Protein AF-A0A968BPR0-F1 (afdb_monomer)

Foldseek 3Di:
DDWDADPVVRFIADPVPRHTQDPVNLVVVLVVLLVVLLVVLLVLLVCCQVVVAQLVRSLVVLLVSLLVLLVSLLQSVQRHDVSDDPVSVVVSVVLSVVLSVVSVVVSVCSNVDHSVVSSVVSSVSSVVSND

Radius of gyration: 17.18 Å; Cα contacts (8 Å, |Δi|>4): 118; chains: 1; bounding box: 39×28×48 Å

Solvent-accessible surface area (backbone atoms only — not comparable to full-atom values): 7291 Å² total; per-residue (Å²): 138,57,75,40,79,37,80,92,77,72,41,43,21,34,68,87,76,68,47,63,70,46,71,68,59,53,49,50,54,53,53,52,48,49,54,51,50,44,54,53,48,41,51,49,23,48,32,38,55,69,70,76,31,52,52,70,55,44,45,55,54,51,51,52,53,44,51,52,46,37,52,48,44,50,28,59,74,57,59,38,71,91,59,60,50,75,65,54,55,50,51,52,52,55,54,49,53,55,54,48,55,56,46,58,62,45,35,78,46,48,84,82,43,55,41,69,58,44,31,58,56,52,42,50,60,57,58,58,41,77,112

Secondary structure (DSSP, 8-state):
--EEEETTTTEEEETTT--B--HHHHHHHHHHHHHHHHHHHHHHHHHHHTTSS-HHHHHHHHHHHHHHHHHHHHHHHHTSGGG--HHHHHHHHHHHHHHHHHHHHHHTTGGGS-HHHHHHHHHHHHHGGG-

Nearest PDB structures (foldseek):
  5w93-assembly2_B  TM=4.563E-01  e=9.023E-01  Mus musculus
  8gxm-assembly1_B  TM=3.347E-01  e=2.694E+00  Homo sapiens

Sequence (131 aa):
MDWKWNETAGRYYDADTGRFLSRARVLDYVDDSIAATESATDLLASYVADDMLSPGDWRLLMREEIKREYIRQYTLGRGGVAQMTQADWGSIGGMLKEQYKYLDGFAGQVADMSEGAIRSRSRMYIRSARE

Structure (mmCIF, N/CA/C/O backbone):
data_AF-A0A968BPR0-F1
#
_entry.id   AF-A0A968BPR0-F1
#
loop_
_atom_site.group_PDB
_atom_site.id
_atom_site.type_symbol
_atom_site.label_atom_id
_atom_site.label_alt_id
_atom_site.label_comp_id
_atom_site.label_asym_id
_atom_site.label_entity_id
_atom_site.label_seq_id
_atom_site.pdbx_PDB_ins_code
_atom_site.Cartn_x
_atom_site.Cartn_y
_atom_site.Cartn_z
_atom_site.occupancy
_atom_site.B_iso_or_equiv
_atom_site.auth_seq_id
_atom_site.auth_comp_id
_atom_site.auth_asym_id
_atom_site.auth_atom_id
_atom_site.pdbx_PDB_model_num
ATOM 1 N N . MET A 1 1 ? -16.595 -12.445 7.993 1.00 58.59 1 MET A N 1
ATOM 2 C CA . MET A 1 1 ? -16.345 -12.100 9.404 1.00 58.59 1 MET A CA 1
ATOM 3 C C . MET A 1 1 ? -16.644 -10.628 9.556 1.00 58.59 1 MET A C 1
ATOM 5 O O . MET A 1 1 ? -15.984 -9.825 8.900 1.00 58.59 1 MET A O 1
ATOM 9 N N . ASP A 1 2 ? -17.676 -10.303 10.325 1.00 76.94 2 ASP A N 1
ATOM 10 C CA . ASP A 1 2 ? -18.062 -8.928 10.645 1.00 76.94 2 ASP A CA 1
ATOM 11 C C . ASP A 1 2 ? -17.346 -8.510 11.942 1.00 76.94 2 ASP A C 1
ATOM 13 O O . ASP A 1 2 ? -17.625 -9.049 13.009 1.00 76.94 2 ASP A O 1
ATOM 17 N N . TRP A 1 3 ? -16.358 -7.615 11.862 1.00 77.81 3 TRP A N 1
ATOM 18 C CA . TRP A 1 3 ? -15.617 -7.139 13.036 1.00 77.81 3 TRP A CA 1
ATOM 19 C C . TRP A 1 3 ? -16.231 -5.836 13.543 1.00 77.81 3 TRP A C 1
ATOM 21 O O . TRP A 1 3 ? -16.309 -4.857 12.802 1.00 77.81 3 TRP A O 1
ATOM 31 N N . LYS A 1 4 ? -16.600 -5.788 14.826 1.00 78.88 4 LYS A N 1
ATOM 32 C CA . LYS A 1 4 ? -17.164 -4.594 15.471 1.00 78.88 4 LYS A CA 1
ATOM 33 C C . LYS A 1 4 ? -16.237 -4.044 16.537 1.00 78.88 4 LYS A C 1
ATOM 35 O O . LYS A 1 4 ? -15.576 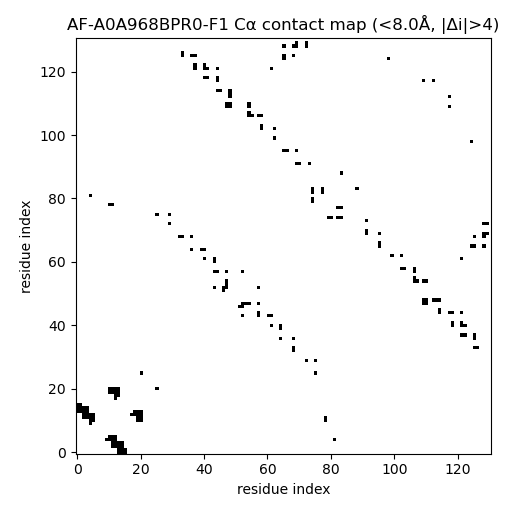-4.790 17.255 1.00 78.88 4 LYS A O 1
ATOM 40 N N . TRP A 1 5 ? -16.195 -2.722 16.645 1.00 78.44 5 TRP A N 1
ATOM 41 C CA . TRP A 1 5 ? -15.456 -2.037 17.697 1.00 78.44 5 TRP A CA 1
ATOM 42 C C . TRP A 1 5 ? -16.244 -2.062 19.009 1.00 78.44 5 TRP A C 1
ATOM 44 O O . TRP A 1 5 ? -17.442 -1.780 19.025 1.00 78.44 5 TRP A O 1
ATOM 54 N N . ASN A 1 6 ? -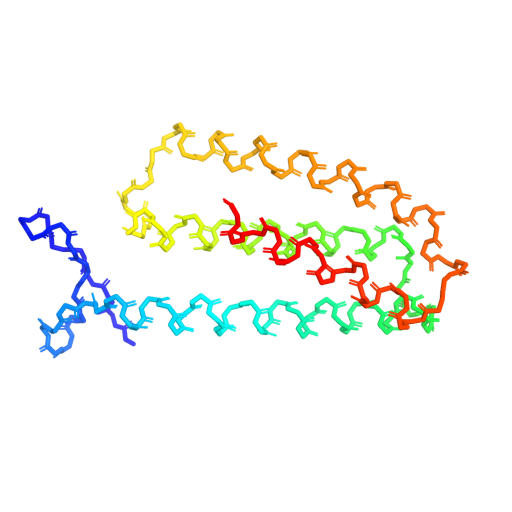15.578 -2.394 20.113 1.00 79.75 6 ASN A N 1
ATOM 55 C CA . ASN A 1 6 ? -16.111 -2.211 21.458 1.00 79.75 6 ASN A CA 1
ATOM 56 C C . ASN A 1 6 ? -15.414 -1.008 22.109 1.00 79.75 6 ASN A C 1
ATOM 58 O O . ASN A 1 6 ? -14.240 -1.104 22.467 1.00 79.75 6 ASN A O 1
ATOM 62 N N . GLU A 1 7 ? -16.137 0.106 22.275 1.00 75.62 7 GLU A N 1
ATOM 63 C CA . GLU A 1 7 ? -15.590 1.346 22.850 1.00 75.62 7 GLU A CA 1
ATOM 64 C C . GLU A 1 7 ? -15.141 1.188 24.305 1.00 75.62 7 GLU A C 1
ATOM 66 O O . GLU A 1 7 ? -14.107 1.725 24.688 1.00 75.62 7 GLU A O 1
ATOM 71 N N . THR A 1 8 ? -15.868 0.410 25.110 1.00 77.50 8 THR A N 1
ATOM 72 C CA . THR A 1 8 ? -15.540 0.197 26.528 1.00 77.50 8 THR A CA 1
ATOM 73 C C . THR A 1 8 ? -14.271 -0.635 26.703 1.00 77.50 8 THR A C 1
ATOM 75 O O . THR A 1 8 ? -13.458 -0.357 27.579 1.00 77.50 8 THR A O 1
ATOM 78 N N . ALA A 1 9 ? -14.096 -1.666 25.876 1.00 73.88 9 ALA A N 1
ATOM 79 C CA . ALA A 1 9 ? -12.943 -2.560 25.931 1.00 73.88 9 ALA A CA 1
ATOM 80 C C . ALA A 1 9 ? -11.745 -2.052 25.110 1.00 73.88 9 ALA A C 1
ATOM 82 O O . ALA A 1 9 ? -10.643 -2.585 25.259 1.00 73.88 9 ALA A O 1
ATOM 83 N N . GLY A 1 10 ? -11.962 -1.073 24.223 1.00 70.75 10 GLY A N 1
ATOM 84 C CA . GLY A 1 10 ? -10.957 -0.557 23.295 1.00 70.75 10 GLY A CA 1
ATOM 85 C C . GLY A 1 10 ? -10.425 -1.621 22.328 1.00 70.75 10 GLY A C 1
ATOM 86 O O . GLY A 1 10 ? -9.230 -1.638 22.033 1.00 70.75 10 GLY A O 1
ATOM 87 N N . ARG A 1 11 ? -11.263 -2.582 21.910 1.00 72.69 11 ARG A N 1
ATOM 88 C CA . ARG A 1 11 ? -10.852 -3.736 21.084 1.00 72.69 11 ARG A CA 1
ATOM 89 C C . ARG A 1 11 ? -11.932 -4.124 20.083 1.00 72.69 11 ARG A C 1
ATOM 91 O O . ARG A 1 11 ? -13.121 -4.032 20.386 1.00 72.69 11 ARG A O 1
ATOM 98 N N . TYR A 1 12 ? -11.520 -4.638 18.923 1.00 76.62 12 TYR A N 1
ATOM 99 C CA . TYR A 1 12 ? -12.458 -5.306 18.016 1.00 76.62 12 TYR A CA 1
ATOM 100 C C . TYR A 1 12 ? -12.886 -6.637 18.591 1.00 76.62 12 TYR A C 1
ATOM 102 O O . TYR A 1 12 ? -12.082 -7.339 19.206 1.00 76.62 12 TYR A O 1
ATOM 110 N N . TYR A 1 13 ? -14.129 -6.999 18.327 1.00 79.00 13 TYR A N 1
ATOM 111 C CA . TYR A 1 13 ? -14.648 -8.335 18.522 1.00 79.00 13 TYR A CA 1
ATOM 112 C C . TYR A 1 13 ? -15.335 -8.809 17.250 1.00 79.00 13 TYR A C 1
ATOM 114 O O . TYR A 1 13 ? -15.848 -8.018 16.457 1.00 79.00 13 TYR A O 1
ATOM 122 N N . ASP A 1 14 ? -15.285 -10.112 17.039 1.00 80.25 14 ASP A N 1
ATOM 123 C CA . ASP A 1 14 ? -16.020 -10.782 15.985 1.00 80.25 14 ASP A CA 1
ATOM 124 C C . ASP A 1 14 ? -17.509 -10.725 16.354 1.00 80.25 14 ASP A C 1
ATOM 126 O O . ASP A 1 14 ? -17.904 -11.183 17.428 1.00 80.25 14 ASP A O 1
ATOM 130 N N . ALA A 1 15 ? -18.325 -10.095 15.510 1.00 75.12 15 ALA A N 1
ATOM 131 C CA . ALA A 1 15 ? -19.735 -9.845 15.791 1.00 75.12 15 ALA A CA 1
ATOM 132 C C . ALA A 1 15 ? -20.580 -11.126 15.791 1.00 75.12 15 ALA A C 1
ATOM 134 O O . ALA A 1 15 ? -21.653 -11.134 16.393 1.00 75.12 15 ALA A O 1
ATOM 135 N N . ASP A 1 16 ? -20.083 -12.191 15.160 1.00 78.88 16 ASP A N 1
ATOM 136 C CA . ASP A 1 16 ? -20.760 -13.481 15.052 1.00 78.88 16 ASP A CA 1
ATOM 137 C C . ASP A 1 16 ? -20.500 -14.352 16.300 1.00 78.88 16 ASP A C 1
ATOM 139 O O . ASP A 1 16 ? -21.369 -15.099 16.747 1.00 78.88 16 ASP A O 1
ATOM 143 N N . THR A 1 17 ? -19.310 -14.244 16.902 1.00 79.94 17 THR A N 1
ATOM 144 C CA . THR A 1 17 ? -18.847 -15.101 18.012 1.00 79.94 17 THR A CA 1
ATOM 145 C C . THR A 1 17 ? -18.641 -14.366 19.339 1.00 79.94 17 THR A C 1
ATOM 147 O O . THR A 1 17 ? -18.426 -15.009 20.368 1.00 79.94 17 THR A O 1
ATOM 150 N N . GLY A 1 18 ? -18.652 -13.031 19.339 1.00 77.62 18 GLY A N 1
ATOM 151 C CA . GLY A 1 18 ? -18.381 -12.188 20.508 1.00 77.62 18 GLY A CA 1
ATOM 152 C C . GLY A 1 18 ? -16.913 -12.171 20.956 1.00 77.62 18 GLY A C 1
ATOM 153 O O . GLY A 1 18 ? -16.581 -11.545 21.964 1.00 77.62 18 GLY A O 1
ATOM 154 N N . ARG A 1 19 ? -16.014 -12.870 20.250 1.00 77.88 19 ARG A N 1
ATOM 155 C CA . ARG A 1 19 ? -14.611 -13.013 20.657 1.00 77.88 19 ARG A CA 1
ATOM 156 C C . ARG A 1 19 ? -13.803 -11.788 20.262 1.00 77.88 19 ARG A C 1
ATOM 158 O O . ARG A 1 19 ? -13.796 -11.395 19.100 1.00 77.88 19 ARG A O 1
ATOM 165 N N . PHE A 1 20 ? -13.066 -11.226 21.216 1.00 79.62 20 PHE A N 1
ATOM 166 C CA . PHE A 1 20 ? -12.129 -10.144 20.928 1.00 79.62 20 PHE A CA 1
ATOM 167 C C . PHE A 1 20 ? -11.011 -10.600 19.986 1.00 79.62 20 PHE A C 1
ATOM 169 O O . PHE A 1 20 ? -10.498 -11.717 20.094 1.00 79.62 20 PHE A O 1
ATOM 176 N N . LEU A 1 21 ? -10.599 -9.699 19.098 1.00 79.00 21 LEU A N 1
ATOM 177 C CA . LEU A 1 21 ? -9.461 -9.881 18.217 1.00 79.00 21 LEU A CA 1
ATOM 178 C C . LEU A 1 21 ? -8.186 -9.993 19.063 1.00 79.00 21 LEU A C 1
ATOM 180 O O . LEU A 1 21 ? -7.790 -9.054 19.757 1.00 79.00 21 LEU A O 1
ATOM 184 N N . SER A 1 22 ? -7.562 -11.170 19.044 1.00 81.88 22 SER A N 1
ATOM 185 C CA . SER A 1 22 ? -6.338 -11.415 19.801 1.00 81.88 22 SER A CA 1
ATOM 186 C C . SER A 1 22 ? -5.140 -10.746 19.126 1.00 81.88 22 SER A C 1
ATOM 188 O O . SER A 1 22 ? -5.099 -10.596 17.905 1.00 81.88 22 SER A O 1
ATOM 190 N N . ARG A 1 23 ? -4.113 -10.402 19.913 1.00 80.06 23 ARG A N 1
ATOM 191 C CA . ARG A 1 23 ? -2.846 -9.889 19.368 1.00 80.06 23 ARG A CA 1
ATOM 192 C C . ARG A 1 23 ? -2.224 -10.862 18.363 1.00 80.06 23 ARG A C 1
ATOM 194 O O . ARG A 1 23 ? -1.711 -10.418 17.348 1.00 80.06 23 ARG A O 1
ATOM 201 N N . ALA A 1 24 ? -2.289 -12.166 18.640 1.00 83.69 24 ALA A N 1
ATOM 202 C CA . ALA A 1 24 ? -1.803 -13.195 17.721 1.00 83.69 24 ALA A CA 1
ATOM 203 C C . ALA A 1 24 ? -2.513 -13.102 16.365 1.00 83.69 24 ALA A C 1
ATOM 205 O O . ALA A 1 24 ? -1.856 -13.043 15.338 1.00 83.69 24 ALA A O 1
ATOM 206 N N . ARG A 1 25 ? -3.842 -12.944 16.368 1.00 84.62 25 ARG A N 1
ATOM 207 C CA . ARG A 1 25 ? -4.610 -12.819 15.129 1.00 84.62 25 ARG A CA 1
ATOM 208 C C . ARG A 1 25 ? -4.303 -11.535 14.350 1.00 84.62 25 ARG A C 1
ATOM 210 O O . ARG A 1 25 ? -4.341 -11.550 13.127 1.00 84.62 25 ARG A O 1
ATOM 217 N N . VAL A 1 26 ? -4.003 -10.429 15.036 1.00 84.75 26 VAL A N 1
ATOM 218 C CA . VAL A 1 26 ? -3.531 -9.196 14.376 1.00 84.75 26 VAL A CA 1
ATOM 219 C C . VAL A 1 26 ? -2.187 -9.431 13.691 1.00 84.75 26 VAL A C 1
ATOM 221 O O . VAL A 1 26 ? -2.007 -8.979 12.568 1.00 84.75 26 VAL A O 1
ATOM 224 N N . LEU A 1 27 ? -1.263 -10.141 14.346 1.00 87.81 27 LEU A N 1
ATOM 225 C CA . LEU A 1 27 ? 0.029 -10.481 13.750 1.00 87.81 27 LEU A CA 1
ATOM 226 C C . LEU A 1 27 ? -0.130 -11.391 12.529 1.00 87.81 27 LEU A C 1
ATOM 228 O O . LEU A 1 27 ? 0.517 -11.124 11.524 1.00 87.81 27 LEU A O 1
ATOM 232 N N . ASP A 1 28 ? -1.048 -12.362 12.570 1.00 90.94 28 ASP A N 1
ATOM 233 C CA . ASP A 1 28 ? -1.376 -13.168 11.387 1.00 90.94 28 ASP A CA 1
ATOM 234 C C . ASP A 1 28 ? -1.829 -12.269 10.225 1.00 90.94 28 ASP A C 1
ATOM 236 O O . ASP A 1 28 ? -1.337 -12.405 9.114 1.00 90.94 28 ASP A O 1
ATOM 240 N N . TYR A 1 29 ? -2.714 -11.293 10.475 1.00 89.50 29 TYR A N 1
ATOM 241 C CA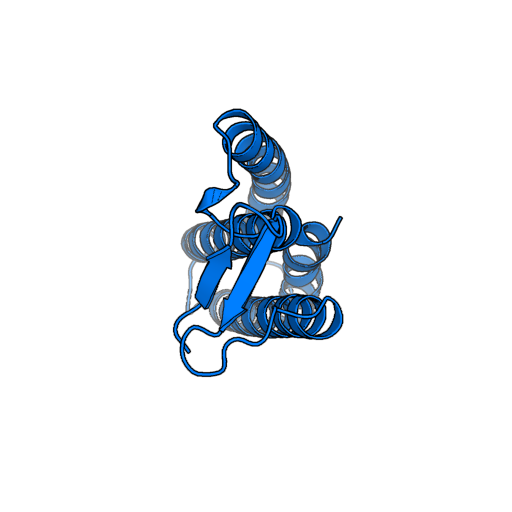 . TYR A 1 29 ? -3.158 -10.364 9.428 1.00 89.50 29 TYR A CA 1
ATOM 242 C C . TYR A 1 29 ? -2.041 -9.478 8.879 1.00 89.50 29 TYR A C 1
ATOM 244 O O . TYR A 1 29 ? -2.084 -9.122 7.702 1.00 89.50 29 TYR A O 1
ATOM 252 N N . VAL A 1 30 ? -1.072 -9.107 9.719 1.00 91.06 30 VAL A N 1
ATOM 253 C CA . VAL A 1 30 ? 0.121 -8.369 9.294 1.00 91.06 30 VAL A CA 1
ATOM 254 C C . VAL A 1 30 ? 0.978 -9.232 8.372 1.00 91.06 30 VAL A C 1
ATOM 256 O O . VAL A 1 30 ? 1.391 -8.761 7.316 1.00 91.06 30 VAL A O 1
ATOM 259 N N . ASP A 1 31 ? 1.247 -10.478 8.754 1.00 93.56 31 ASP A N 1
ATOM 260 C CA . ASP A 1 31 ? 2.090 -11.369 7.959 1.00 93.56 31 ASP A CA 1
ATOM 261 C C . ASP A 1 31 ? 1.387 -11.775 6.648 1.00 93.56 31 ASP A C 1
ATOM 263 O O . ASP A 1 31 ? 2.006 -11.729 5.582 1.00 93.56 31 ASP A O 1
ATOM 267 N N . ASP A 1 32 ? 0.080 -12.059 6.696 1.00 94.69 32 ASP A N 1
ATOM 268 C CA . ASP A 1 32 ? -0.749 -12.364 5.524 1.00 94.69 32 ASP A CA 1
ATOM 269 C C . ASP A 1 32 ? -0.766 -11.201 4.522 1.00 94.69 32 ASP A C 1
ATOM 271 O O . ASP A 1 32 ? -0.667 -11.415 3.310 1.00 94.69 32 ASP A O 1
ATOM 275 N N . SER A 1 33 ? -0.890 -9.956 5.000 1.00 94.88 33 SER A N 1
ATOM 276 C CA . SER A 1 33 ? -0.919 -8.804 4.099 1.00 94.88 33 SER A CA 1
ATOM 277 C C . SER A 1 33 ? 0.428 -8.528 3.461 1.00 94.88 33 SER A C 1
ATOM 279 O O . SER A 1 33 ? 0.478 -8.279 2.260 1.00 94.88 33 SER A O 1
ATOM 281 N N . ILE A 1 34 ? 1.516 -8.642 4.224 1.00 95.25 34 ILE A N 1
ATOM 282 C CA . ILE A 1 34 ? 2.870 -8.497 3.693 1.00 95.25 34 ILE A CA 1
ATOM 283 C C . ILE A 1 34 ? 3.129 -9.561 2.628 1.00 95.25 34 ILE A C 1
ATOM 285 O O . ILE A 1 34 ? 3.589 -9.218 1.544 1.00 95.25 34 ILE A O 1
ATOM 289 N N . ALA A 1 35 ? 2.780 -10.826 2.882 1.00 96.12 35 ALA A N 1
ATOM 290 C CA . ALA A 1 35 ? 2.956 -11.902 1.908 1.00 96.12 35 ALA A CA 1
ATOM 291 C C . ALA A 1 35 ? 2.137 -11.674 0.624 1.00 96.12 35 ALA A C 1
ATOM 293 O O . ALA A 1 35 ? 2.633 -11.895 -0.488 1.00 96.12 35 ALA A O 1
ATOM 294 N N . ALA A 1 36 ? 0.896 -11.197 0.758 1.00 96.25 36 ALA A N 1
ATOM 295 C CA . ALA A 1 36 ? 0.047 -10.863 -0.382 1.00 96.25 36 ALA A CA 1
ATOM 296 C C . ALA A 1 36 ? 0.619 -9.691 -1.197 1.00 96.25 36 ALA A C 1
ATOM 298 O O . ALA A 1 36 ? 0.688 -9.768 -2.425 1.00 96.25 36 ALA A O 1
ATOM 299 N N . THR A 1 37 ? 1.075 -8.634 -0.525 1.00 97.12 37 THR A N 1
ATOM 300 C CA . THR A 1 37 ? 1.660 -7.460 -1.175 1.00 97.12 37 THR A CA 1
ATOM 301 C C . THR A 1 37 ? 3.014 -7.793 -1.812 1.00 97.12 37 THR A C 1
ATOM 303 O O . THR A 1 37 ? 3.245 -7.411 -2.957 1.00 97.12 37 THR A O 1
ATOM 306 N N . GLU A 1 38 ? 3.879 -8.577 -1.154 1.00 96.94 38 GLU A N 1
ATOM 307 C CA . GLU A 1 38 ? 5.121 -9.084 -1.756 1.00 96.94 38 GLU A CA 1
ATOM 308 C C . GLU A 1 38 ? 4.809 -9.866 -3.043 1.00 96.94 38 GLU A C 1
ATOM 310 O O . GLU A 1 38 ? 5.406 -9.581 -4.079 1.00 96.94 38 GLU A O 1
ATOM 315 N N . SER A 1 39 ? 3.813 -10.759 -3.019 1.00 97.50 39 SER A N 1
ATOM 316 C CA . SER A 1 39 ? 3.387 -11.528 -4.200 1.00 97.50 39 SER A CA 1
ATOM 317 C C . SER A 1 39 ? 2.895 -10.635 -5.346 1.00 97.50 39 SER A C 1
ATOM 319 O O . SER A 1 39 ? 3.242 -10.868 -6.504 1.00 97.50 39 SER A O 1
ATOM 321 N N . ALA A 1 40 ? 2.119 -9.590 -5.040 1.00 97.69 40 ALA A N 1
ATOM 322 C CA . ALA A 1 40 ? 1.661 -8.624 -6.036 1.00 97.69 40 ALA A CA 1
ATOM 323 C C . ALA A 1 40 ? 2.837 -7.847 -6.650 1.00 97.69 40 ALA A C 1
ATOM 325 O O . ALA A 1 40 ? 2.941 -7.738 -7.871 1.00 97.69 40 ALA A O 1
ATOM 326 N N . THR A 1 41 ? 3.765 -7.355 -5.825 1.00 97.56 41 THR A N 1
ATOM 327 C CA . THR A 1 41 ? 4.942 -6.618 -6.314 1.00 97.56 41 THR A CA 1
ATOM 328 C C . THR A 1 41 ? 5.936 -7.497 -7.073 1.00 97.56 41 THR A C 1
ATOM 330 O O . THR A 1 41 ? 6.569 -7.026 -8.015 1.00 97.56 41 THR A O 1
ATOM 333 N N . ASP A 1 42 ? 6.034 -8.781 -6.729 1.00 97.75 42 ASP A N 1
ATOM 334 C CA . ASP A 1 42 ? 6.820 -9.769 -7.468 1.00 97.75 42 ASP A CA 1
ATOM 335 C C . ASP A 1 42 ? 6.276 -9.963 -8.891 1.00 97.75 42 ASP A C 1
ATOM 337 O O . ASP A 1 42 ? 7.051 -10.049 -9.841 1.00 97.75 42 ASP A O 1
ATOM 341 N N . LEU A 1 43 ? 4.950 -9.980 -9.048 1.00 97.94 43 LEU A N 1
ATOM 342 C CA . LEU A 1 43 ? 4.304 -10.058 -10.357 1.00 97.94 43 LEU A CA 1
ATOM 343 C C . LEU A 1 43 ? 4.529 -8.780 -11.182 1.00 97.94 43 LEU A C 1
ATOM 345 O O . LEU A 1 43 ? 4.797 -8.840 -12.381 1.00 97.94 43 LEU A O 1
ATOM 349 N N . LEU A 1 44 ? 4.475 -7.610 -10.537 1.00 98.00 44 LEU A N 1
ATOM 350 C CA . LEU A 1 44 ? 4.830 -6.347 -11.190 1.00 98.00 44 LEU A CA 1
ATOM 351 C C . LEU A 1 44 ? 6.292 -6.353 -11.653 1.00 98.00 44 LEU A C 1
ATOM 353 O O . LEU A 1 44 ? 6.581 -5.856 -12.739 1.00 98.00 44 LEU A O 1
ATOM 357 N N . ALA A 1 45 ? 7.197 -6.930 -10.858 1.00 97.81 45 ALA A N 1
ATOM 358 C CA . ALA A 1 45 ? 8.602 -7.081 -11.216 1.00 97.81 45 ALA A CA 1
ATOM 359 C C . ALA A 1 45 ? 8.797 -7.978 -12.449 1.00 97.81 45 ALA A C 1
ATOM 361 O O . ALA A 1 45 ? 9.569 -7.603 -13.326 1.00 97.81 45 ALA A O 1
ATOM 362 N N . SER A 1 46 ? 8.078 -9.105 -12.559 1.00 97.75 46 SER A N 1
ATOM 363 C CA . SER A 1 46 ? 8.116 -9.920 -13.784 1.00 97.75 46 SER A CA 1
ATOM 364 C C . SER A 1 46 ? 7.582 -9.155 -14.991 1.00 97.75 46 SER A C 1
ATOM 366 O O . SER A 1 46 ? 8.219 -9.137 -16.035 1.00 97.75 46 SER A O 1
ATOM 368 N N . TYR A 1 47 ? 6.465 -8.434 -14.848 1.00 98.00 47 TYR A N 1
ATOM 369 C CA . TYR A 1 47 ? 5.870 -7.719 -15.979 1.00 98.00 47 TYR A CA 1
ATOM 370 C C . TYR A 1 47 ? 6.746 -6.594 -16.520 1.00 98.00 47 TYR A C 1
ATOM 372 O O . TYR A 1 47 ? 6.782 -6.393 -17.730 1.00 98.00 47 TYR A O 1
ATOM 380 N N . VAL A 1 48 ? 7.439 -5.853 -15.652 1.00 97.69 48 VAL A N 1
ATOM 381 C CA . VAL A 1 48 ? 8.365 -4.811 -16.117 1.00 97.69 48 VAL A CA 1
ATOM 382 C C . VAL A 1 48 ? 9.658 -5.407 -16.681 1.00 97.69 48 VAL A C 1
ATOM 384 O O . VAL A 1 48 ? 10.210 -4.841 -17.614 1.00 97.69 48 VAL A O 1
ATOM 387 N N . ALA A 1 49 ? 10.126 -6.548 -16.160 1.00 97.06 49 ALA A N 1
ATOM 388 C CA . ALA A 1 49 ? 11.314 -7.230 -16.677 1.00 97.06 49 ALA A CA 1
ATOM 389 C C . ALA A 1 49 ? 11.078 -7.882 -18.051 1.00 97.06 49 ALA A C 1
ATOM 391 O O . ALA A 1 49 ? 11.995 -7.934 -18.864 1.00 97.06 49 ALA A O 1
ATOM 392 N N . ASP A 1 50 ? 9.852 -8.342 -18.309 1.00 96.38 50 ASP A N 1
ATOM 393 C CA . ASP A 1 50 ? 9.431 -8.945 -19.578 1.00 96.38 50 ASP A CA 1
ATOM 394 C C . ASP A 1 50 ? 8.900 -7.906 -20.594 1.00 96.38 50 ASP A C 1
ATOM 396 O O . ASP A 1 50 ? 8.237 -8.273 -21.565 1.00 96.38 50 ASP A O 1
ATOM 400 N N . ASP A 1 51 ? 9.121 -6.605 -20.354 1.00 96.12 51 ASP A N 1
ATOM 401 C CA . ASP A 1 51 ? 8.623 -5.478 -21.168 1.00 96.12 51 ASP A CA 1
ATOM 402 C C . ASP A 1 51 ? 7.087 -5.443 -21.369 1.00 96.12 51 ASP A C 1
ATOM 404 O O . ASP A 1 51 ? 6.563 -4.717 -22.218 1.00 96.12 51 ASP A O 1
ATOM 408 N N . MET A 1 52 ? 6.324 -6.190 -20.564 1.00 97.25 52 MET A N 1
ATOM 409 C CA . MET A 1 52 ? 4.852 -6.190 -20.583 1.00 97.25 52 MET A CA 1
ATOM 410 C C . MET A 1 52 ? 4.254 -4.954 -19.902 1.00 97.25 52 MET A C 1
ATOM 412 O O . MET A 1 52 ? 3.074 -4.646 -20.080 1.00 97.25 52 MET A O 1
ATOM 416 N N . LEU A 1 53 ? 5.055 -4.258 -19.097 1.00 96.88 53 LEU A N 1
ATOM 417 C CA . LEU A 1 53 ? 4.674 -3.074 -18.342 1.00 96.88 53 LEU A CA 1
ATOM 418 C C . LEU A 1 53 ? 5.779 -2.026 -18.459 1.00 96.88 53 LEU A C 1
ATOM 420 O O . LEU A 1 53 ? 6.944 -2.325 -18.218 1.00 96.88 53 LEU A O 1
ATOM 424 N N . SER A 1 54 ? 5.428 -0.781 -18.787 1.00 97.19 54 SER A N 1
AT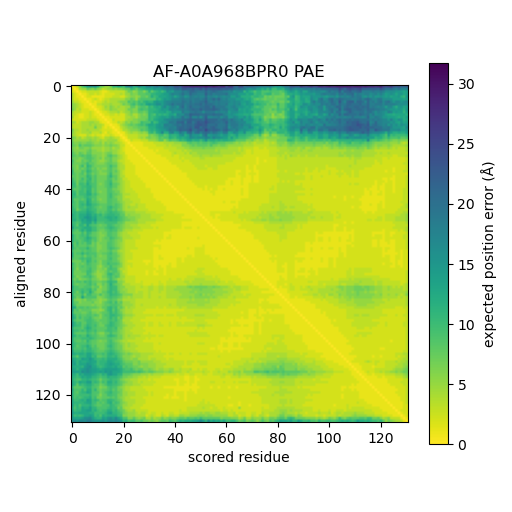OM 425 C CA . SER A 1 54 ? 6.436 0.278 -18.861 1.00 97.19 54 SER A CA 1
ATOM 426 C C . SER A 1 54 ? 7.008 0.594 -17.467 1.00 97.19 54 SER A C 1
ATOM 428 O O . SER A 1 54 ? 6.281 0.498 -16.472 1.00 97.19 54 SER A O 1
ATOM 430 N N . PRO A 1 55 ? 8.264 1.072 -17.354 1.00 96.94 55 PRO A N 1
ATOM 431 C CA . PRO A 1 55 ? 8.812 1.568 -16.087 1.00 96.94 55 PRO A CA 1
ATOM 432 C C . PRO A 1 55 ? 7.924 2.611 -15.392 1.00 96.94 55 PRO A C 1
ATOM 434 O O . PRO A 1 55 ? 7.825 2.650 -14.163 1.00 96.94 55 PRO A O 1
ATOM 437 N N . GLY A 1 56 ? 7.255 3.458 -16.182 1.00 97.56 56 GLY A N 1
ATOM 438 C CA . GLY A 1 56 ? 6.336 4.478 -15.687 1.00 97.56 56 GLY A CA 1
ATOM 439 C C . GLY A 1 56 ? 5.078 3.884 -15.055 1.00 97.56 56 GLY A C 1
ATOM 440 O O . GLY A 1 56 ? 4.700 4.303 -13.958 1.00 97.56 56 GLY A O 1
ATOM 441 N N . ASP A 1 57 ? 4.469 2.895 -15.708 1.0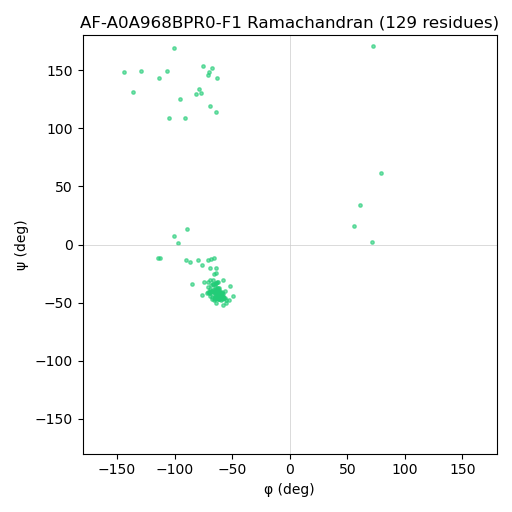0 98.06 57 ASP A N 1
ATOM 442 C CA . ASP A 1 57 ? 3.265 2.218 -15.216 1.00 98.06 57 ASP A CA 1
ATOM 443 C C . ASP A 1 57 ? 3.581 1.313 -14.024 1.00 98.06 57 ASP A C 1
ATOM 445 O O . ASP A 1 57 ? 2.873 1.340 -13.016 1.00 98.06 57 ASP A O 1
ATOM 449 N N . TRP A 1 58 ? 4.700 0.587 -14.089 1.00 98.06 58 TRP A N 1
ATOM 450 C CA . TRP A 1 58 ? 5.235 -0.193 -12.976 1.00 98.06 58 TRP A CA 1
ATOM 451 C C . TRP A 1 58 ? 5.394 0.660 -11.721 1.00 98.06 58 TRP A C 1
ATOM 453 O O . TRP A 1 58 ? 4.898 0.302 -10.654 1.00 98.06 58 TRP A O 1
ATOM 463 N N . ARG A 1 59 ? 5.996 1.845 -11.856 1.00 98.19 59 ARG A N 1
ATOM 464 C CA . ARG A 1 59 ? 6.154 2.798 -10.754 1.00 98.19 59 ARG A CA 1
ATOM 465 C C . ARG A 1 59 ? 4.810 3.213 -10.158 1.00 98.19 59 ARG A C 1
ATOM 467 O O . ARG A 1 59 ? 4.695 3.287 -8.938 1.00 98.19 59 ARG A O 1
ATOM 474 N N . LEU A 1 60 ? 3.798 3.500 -10.978 1.00 98.31 60 LEU A N 1
ATOM 475 C CA . LEU A 1 60 ? 2.471 3.888 -10.485 1.00 98.31 60 LEU A CA 1
ATOM 476 C C . LEU A 1 60 ? 1.798 2.747 -9.714 1.00 98.31 60 LEU A C 1
ATOM 478 O O . LEU A 1 60 ? 1.286 2.975 -8.618 1.00 98.31 60 LEU A O 1
ATOM 482 N N . LEU A 1 61 ? 1.855 1.524 -10.240 1.00 98.31 61 LEU A N 1
ATOM 483 C CA . LEU A 1 61 ? 1.287 0.346 -9.582 1.00 98.31 61 LEU A CA 1
ATOM 484 C C . LEU A 1 61 ? 2.020 0.015 -8.276 1.00 98.31 61 LEU A C 1
ATOM 486 O O . LEU A 1 61 ? 1.374 -0.220 -7.256 1.00 98.31 61 LEU A O 1
ATOM 490 N N . MET A 1 62 ? 3.351 0.115 -8.263 1.00 98.25 62 MET A N 1
ATOM 491 C CA . MET A 1 62 ? 4.155 -0.031 -7.048 1.00 98.25 62 MET A CA 1
ATOM 492 C C . MET A 1 62 ? 3.783 1.001 -5.977 1.00 98.25 62 MET A C 1
ATOM 494 O O . MET A 1 62 ? 3.662 0.645 -4.806 1.00 98.25 62 MET A O 1
ATOM 498 N N . ARG A 1 63 ? 3.556 2.272 -6.348 1.00 98.25 63 ARG A N 1
ATOM 499 C CA . ARG A 1 63 ? 3.107 3.303 -5.390 1.00 98.25 63 ARG A CA 1
ATOM 500 C C . ARG A 1 63 ? 1.783 2.917 -4.740 1.00 98.25 63 ARG A C 1
ATOM 502 O O . ARG A 1 63 ? 1.632 3.089 -3.534 1.00 98.25 63 ARG A O 1
ATOM 509 N N . GLU A 1 64 ? 0.848 2.385 -5.518 1.00 98.19 64 GLU A N 1
ATOM 510 C CA . GLU A 1 64 ? -0.450 1.956 -5.003 1.00 98.19 64 GLU A CA 1
ATOM 511 C C . GLU A 1 64 ? -0.344 0.752 -4.057 1.00 98.19 64 GLU A C 1
ATOM 513 O O . GLU A 1 64 ? -1.010 0.754 -3.020 1.00 98.19 64 GLU A O 1
ATOM 518 N N . GLU A 1 65 ? 0.519 -0.229 -4.340 1.00 98.00 65 GLU A N 1
ATOM 519 C CA . GLU A 1 65 ? 0.760 -1.338 -3.403 1.00 98.00 65 GLU A CA 1
ATOM 520 C C . GLU A 1 65 ? 1.398 -0.864 -2.095 1.00 98.00 65 GLU A C 1
ATOM 522 O O . GLU A 1 65 ? 0.905 -1.183 -1.012 1.00 98.00 65 GLU A O 1
ATOM 527 N N . ILE A 1 66 ? 2.428 -0.016 -2.178 1.00 97.56 66 ILE A N 1
ATOM 528 C CA . ILE A 1 66 ? 3.075 0.572 -0.996 1.00 97.56 66 ILE A CA 1
ATOM 529 C C . ILE A 1 66 ? 2.046 1.355 -0.170 1.00 97.56 66 ILE A C 1
ATOM 531 O O . ILE A 1 66 ? 1.943 1.170 1.040 1.00 97.56 66 ILE A O 1
ATOM 535 N N . LYS A 1 67 ? 1.232 2.198 -0.815 1.00 97.88 67 LYS A N 1
ATOM 536 C CA . LYS A 1 67 ? 0.170 2.963 -0.150 1.00 97.88 67 LYS A CA 1
ATOM 537 C C . LYS A 1 67 ? -0.796 2.071 0.610 1.00 97.88 67 LYS A C 1
ATOM 539 O O . LYS A 1 67 ? -1.102 2.350 1.770 1.00 97.88 67 LYS A O 1
ATOM 544 N N . ARG A 1 68 ? -1.304 1.032 -0.054 1.00 96.75 68 ARG A N 1
ATOM 545 C CA . ARG A 1 68 ? -2.257 0.095 0.541 1.00 96.75 68 ARG A CA 1
ATOM 546 C C . ARG A 1 68 ? -1.651 -0.605 1.747 1.00 96.75 68 ARG A C 1
ATOM 548 O O . ARG A 1 68 ? -2.327 -0.695 2.771 1.00 96.75 68 ARG A O 1
ATOM 555 N N . GLU A 1 69 ? -0.403 -1.050 1.647 1.00 97.38 69 GLU A N 1
ATOM 556 C CA . GLU A 1 69 ? 0.252 -1.757 2.742 1.00 97.38 69 GLU A CA 1
ATOM 557 C C . GLU A 1 69 ? 0.505 -0.847 3.942 1.00 97.38 69 GLU A C 1
ATOM 559 O O . GLU A 1 69 ? 0.110 -1.194 5.052 1.00 97.38 69 GLU A O 1
ATOM 564 N N . TYR A 1 70 ? 1.041 0.358 3.733 1.00 97.00 70 TYR A N 1
ATOM 565 C CA . TYR A 1 70 ? 1.246 1.326 4.818 1.00 97.00 70 TYR A CA 1
ATOM 566 C C . TYR A 1 70 ? -0.062 1.675 5.532 1.00 97.00 70 TYR A C 1
ATOM 568 O O . TYR A 1 70 ? -0.114 1.684 6.761 1.00 97.00 70 TYR A O 1
ATOM 576 N N . ILE A 1 71 ? -1.141 1.927 4.782 1.00 95.50 71 ILE A N 1
ATOM 577 C CA . ILE A 1 71 ? -2.455 2.193 5.379 1.00 95.50 71 ILE A CA 1
ATOM 578 C C . ILE A 1 71 ? -2.916 0.990 6.199 1.00 95.50 71 ILE A C 1
ATOM 580 O O . ILE A 1 71 ? -3.402 1.170 7.315 1.00 95.50 71 ILE A O 1
ATOM 584 N N . ARG A 1 72 ? -2.768 -0.228 5.672 1.00 93.69 72 ARG A N 1
ATOM 585 C CA . ARG A 1 72 ? -3.199 -1.452 6.349 1.00 93.69 72 ARG A CA 1
ATOM 586 C C . ARG A 1 72 ? -2.419 -1.688 7.641 1.00 93.69 72 ARG A C 1
ATOM 588 O O . ARG A 1 72 ? -3.053 -1.875 8.675 1.00 93.69 72 ARG A O 1
ATOM 595 N N . GLN A 1 73 ? -1.090 -1.621 7.599 1.00 93.25 73 GLN A N 1
ATOM 596 C CA . GLN A 1 73 ? -0.222 -1.803 8.767 1.00 93.25 73 GLN A CA 1
ATOM 597 C C . GLN A 1 73 ? -0.521 -0.769 9.850 1.00 93.25 73 GLN A C 1
ATOM 599 O O . GLN A 1 73 ? -0.763 -1.121 11.006 1.00 93.25 73 GLN A O 1
ATOM 604 N N . TYR A 1 74 ? -0.617 0.503 9.463 1.00 93.56 74 TYR A N 1
ATOM 605 C CA . TYR A 1 74 ? -0.930 1.578 10.396 1.00 93.56 74 TYR A CA 1
ATOM 606 C C . TYR A 1 74 ? -2.312 1.389 11.025 1.00 93.56 74 TYR A C 1
ATOM 608 O O . TYR A 1 74 ? -2.475 1.461 12.241 1.00 93.56 74 TYR A O 1
ATOM 616 N N . THR A 1 75 ? -3.310 1.076 10.199 1.00 89.38 75 THR A N 1
ATOM 617 C CA . THR A 1 75 ? -4.681 0.822 10.647 1.00 89.38 75 THR A CA 1
ATOM 618 C C . THR A 1 75 ? -4.727 -0.358 11.617 1.00 89.38 75 THR A C 1
ATOM 620 O O . THR A 1 75 ? -5.363 -0.261 12.662 1.00 89.38 75 THR A O 1
ATOM 623 N N . LEU A 1 76 ? -4.030 -1.461 11.329 1.00 87.56 76 LEU A N 1
ATOM 624 C CA . LEU A 1 76 ? -3.940 -2.605 12.240 1.00 87.56 76 LEU A CA 1
ATOM 625 C C . LEU A 1 76 ? -3.281 -2.212 13.571 1.00 87.56 76 LEU A C 1
ATOM 627 O O . LEU A 1 76 ? -3.804 -2.564 14.628 1.00 87.56 76 LEU A O 1
ATOM 631 N N . GLY A 1 77 ? -2.205 -1.421 13.532 1.00 85.88 77 GLY A N 1
ATOM 632 C CA . GLY A 1 77 ? -1.512 -0.919 14.722 1.00 85.88 77 GLY A CA 1
ATOM 633 C C . GLY A 1 77 ? -2.351 0.032 15.584 1.00 85.88 77 GLY A C 1
ATOM 634 O O . GLY A 1 77 ? -2.251 -0.001 16.810 1.00 85.88 77 GLY A O 1
ATOM 635 N N . ARG A 1 78 ? -3.219 0.844 14.969 1.00 86.06 78 ARG A N 1
ATOM 636 C CA . ARG A 1 78 ? -4.137 1.762 15.672 1.00 86.06 78 ARG A CA 1
ATOM 637 C C . ARG A 1 78 ? -5.383 1.082 16.231 1.00 86.06 78 ARG A C 1
ATOM 639 O O . ARG A 1 78 ? -6.085 1.681 17.040 1.00 86.06 78 ARG A O 1
ATOM 646 N N . GLY A 1 79 ? -5.668 -0.149 15.814 1.00 79.44 79 GLY A N 1
ATOM 647 C CA . GLY A 1 79 ? -6.956 -0.775 16.080 1.00 79.44 79 GLY A CA 1
ATOM 648 C C . GLY A 1 79 ? -8.016 -0.255 15.111 1.00 79.44 79 GLY A C 1
ATOM 649 O O . GLY A 1 79 ? -9.024 0.322 15.502 1.00 79.44 79 GLY A O 1
ATOM 650 N N . GLY A 1 80 ? -7.819 -0.485 13.822 1.00 81.50 80 GLY A N 1
ATOM 651 C CA . GLY A 1 80 ? -8.816 -0.261 12.783 1.00 81.50 80 GLY A CA 1
ATOM 652 C C . GLY A 1 80 ? -9.108 1.205 12.444 1.00 81.50 80 GLY A C 1
ATOM 653 O O . GLY A 1 80 ? -8.679 2.149 13.105 1.00 81.50 80 GLY A O 1
ATOM 654 N N . VAL A 1 81 ? -9.867 1.388 11.362 1.00 81.94 81 VAL A N 1
ATOM 655 C CA . VAL A 1 81 ? -10.094 2.703 10.737 1.00 81.94 81 VAL A CA 1
ATOM 656 C C . VAL A 1 81 ? -10.837 3.661 11.669 1.00 81.94 81 VAL A C 1
ATOM 658 O O . VAL A 1 81 ? -10.566 4.855 11.657 1.00 81.94 81 VAL A O 1
ATOM 661 N N . ALA A 1 82 ? -11.731 3.150 12.520 1.00 79.38 82 ALA A N 1
ATOM 662 C CA . ALA A 1 82 ? -12.489 3.969 13.466 1.00 79.38 82 ALA A CA 1
ATOM 663 C C . ALA A 1 82 ? -11.606 4.669 14.519 1.00 79.38 82 ALA A C 1
ATOM 665 O O . ALA A 1 82 ? -12.044 5.644 15.120 1.00 79.38 82 ALA A O 1
ATOM 666 N N . GLN A 1 83 ? -10.380 4.182 14.742 1.00 83.38 83 GLN A N 1
ATOM 667 C CA . GLN A 1 83 ? -9.414 4.759 15.687 1.00 83.38 83 GLN A CA 1
ATOM 668 C C . GLN A 1 83 ? -8.388 5.684 15.009 1.00 83.38 83 GLN A C 1
AT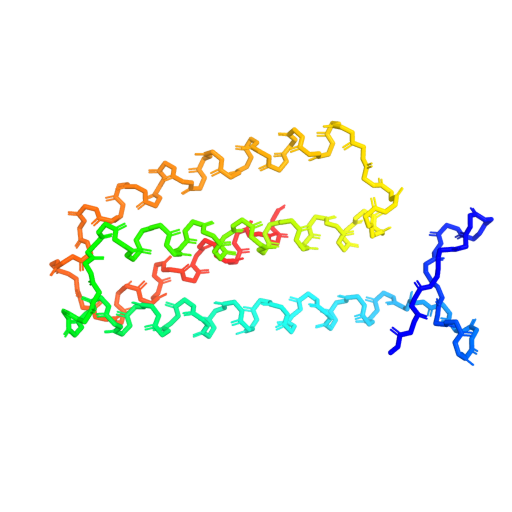OM 670 O O . GLN A 1 83 ? -7.497 6.223 15.671 1.00 83.38 83 GLN A O 1
ATOM 675 N N . MET A 1 84 ? -8.504 5.870 13.690 1.00 88.94 84 MET A N 1
ATOM 676 C CA . MET A 1 84 ? -7.646 6.762 12.918 1.00 88.94 84 MET A CA 1
ATOM 677 C C . MET A 1 84 ? -8.056 8.221 13.113 1.00 88.94 84 MET A C 1
ATOM 679 O O . MET A 1 84 ? -9.211 8.603 12.925 1.00 88.94 84 MET A O 1
ATOM 683 N N . THR A 1 85 ? -7.078 9.062 13.417 1.00 94.50 85 THR A N 1
ATOM 684 C CA . THR A 1 85 ? -7.207 10.517 13.493 1.00 94.50 85 THR A CA 1
ATOM 685 C C . THR A 1 85 ? -6.669 11.186 12.225 1.00 94.50 85 THR A C 1
ATOM 687 O O . THR A 1 85 ? -5.985 10.572 11.410 1.00 94.50 85 THR A O 1
ATOM 690 N N . GLN A 1 86 ? -6.927 12.485 12.050 1.00 95.19 86 GLN A N 1
ATOM 691 C CA . GLN A 1 86 ? -6.325 13.248 10.944 1.00 95.19 86 GLN A CA 1
ATOM 692 C C . GLN A 1 86 ? -4.792 13.309 11.033 1.00 95.19 86 GLN A C 1
ATOM 694 O O . GLN A 1 86 ? -4.117 13.306 10.006 1.00 95.19 86 GLN A O 1
ATOM 699 N N . ALA A 1 87 ? -4.240 13.317 12.251 1.00 96.81 87 ALA A N 1
ATOM 700 C CA . ALA A 1 87 ? -2.798 13.261 12.459 1.00 96.81 87 ALA A CA 1
ATOM 701 C C . ALA A 1 87 ? -2.213 11.928 11.964 1.00 96.81 87 ALA A C 1
ATOM 703 O O . ALA A 1 87 ? -1.205 11.943 11.265 1.00 96.81 87 ALA A O 1
ATOM 704 N N . ASP A 1 88 ? -2.893 10.809 12.233 1.00 96.19 88 ASP A N 1
ATOM 705 C CA . ASP A 1 88 ? -2.497 9.477 11.760 1.00 96.19 88 ASP A CA 1
ATOM 706 C C . ASP A 1 88 ? -2.418 9.422 10.220 1.00 96.19 88 ASP A C 1
ATOM 708 O O . ASP A 1 88 ? -1.426 8.963 9.647 1.00 96.19 88 ASP A O 1
ATOM 712 N N . TRP A 1 89 ? -3.420 9.972 9.523 1.00 96.56 89 TRP A N 1
ATOM 713 C CA . TRP A 1 89 ? -3.404 10.083 8.057 1.00 96.56 89 TRP A CA 1
ATOM 714 C C . TRP A 1 89 ? -2.272 10.980 7.543 1.00 96.56 89 TRP A C 1
ATOM 716 O O . TRP A 1 89 ? -1.634 10.659 6.536 1.00 96.56 89 TRP A O 1
ATOM 726 N N . GLY A 1 90 ? -1.992 12.080 8.247 1.00 97.56 90 GLY A N 1
ATOM 727 C CA . GLY A 1 90 ? -0.855 12.953 7.961 1.00 97.56 90 GLY A CA 1
ATOM 728 C C . GLY A 1 90 ? 0.488 12.230 8.101 1.00 97.56 90 GLY A C 1
ATOM 729 O O . GLY A 1 90 ? 1.343 12.350 7.222 1.00 97.56 90 GLY A O 1
ATOM 730 N N . SER A 1 91 ? 0.653 11.422 9.152 1.00 96.25 91 SER A N 1
ATOM 731 C CA .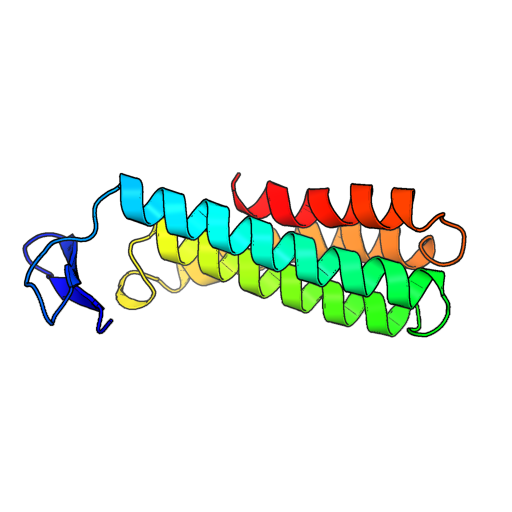 SER A 1 91 ? 1.841 10.589 9.362 1.00 96.25 91 SER A CA 1
ATOM 732 C C . SER A 1 91 ? 2.035 9.578 8.232 1.00 96.25 91 SER A C 1
ATOM 734 O O . SER A 1 91 ? 3.134 9.499 7.682 1.00 96.25 91 SER A O 1
ATOM 736 N N . ILE A 1 92 ? 0.976 8.868 7.820 1.00 97.00 92 ILE A N 1
ATOM 737 C CA . ILE A 1 92 ? 1.029 7.945 6.671 1.00 97.00 92 ILE A CA 1
ATOM 738 C C . ILE A 1 92 ? 1.471 8.683 5.405 1.00 97.00 92 ILE A C 1
ATOM 740 O O . ILE A 1 92 ? 2.362 8.216 4.697 1.00 97.00 92 ILE A O 1
ATOM 744 N N . GLY A 1 93 ? 0.900 9.858 5.128 1.00 97.50 93 GLY A N 1
ATOM 745 C CA . GLY A 1 93 ? 1.292 10.674 3.977 1.00 97.50 93 GLY A CA 1
ATOM 746 C C . GLY A 1 93 ? 2.773 11.071 3.997 1.00 97.50 93 GLY A C 1
ATOM 747 O O . GLY A 1 93 ? 3.439 11.012 2.962 1.00 97.50 93 GLY A O 1
ATOM 748 N N . GLY A 1 94 ? 3.302 11.425 5.171 1.00 97.19 94 GLY A N 1
ATOM 749 C CA . GLY A 1 94 ? 4.723 11.718 5.368 1.00 97.19 94 GLY A CA 1
ATOM 750 C C . GLY A 1 94 ? 5.624 10.519 5.065 1.00 97.19 94 GLY A C 1
ATOM 751 O O . GLY A 1 94 ? 6.584 10.658 4.307 1.00 97.19 94 GLY A O 1
ATOM 752 N N . MET A 1 95 ? 5.278 9.338 5.585 1.00 95.56 95 MET A N 1
ATOM 753 C CA . MET A 1 95 ? 6.019 8.097 5.324 1.00 95.56 95 MET A CA 1
ATOM 754 C C . MET A 1 95 ? 5.997 7.725 3.838 1.00 95.56 95 MET A C 1
ATOM 756 O O . MET A 1 95 ? 7.043 7.466 3.242 1.00 95.56 95 MET A O 1
ATOM 760 N N . LEU A 1 96 ? 4.821 7.783 3.207 1.00 97.19 96 LEU A N 1
ATOM 761 C CA . LEU A 1 96 ? 4.665 7.480 1.784 1.00 97.19 96 LEU A CA 1
ATOM 762 C C . LEU A 1 96 ? 5.456 8.432 0.894 1.00 97.19 96 LEU A C 1
ATOM 764 O O . LEU A 1 96 ? 6.024 8.001 -0.105 1.00 97.19 96 LEU A O 1
ATOM 768 N N . LYS A 1 97 ? 5.528 9.719 1.249 1.00 97.62 97 LYS A N 1
ATOM 769 C CA . LYS A 1 97 ? 6.311 10.698 0.491 1.00 97.62 97 LYS A CA 1
ATOM 770 C C . LYS A 1 97 ? 7.786 10.295 0.400 1.00 97.62 97 LYS A C 1
ATOM 772 O O . LYS A 1 97 ? 8.361 10.407 -0.682 1.00 97.62 97 LYS A O 1
ATOM 777 N N . GLU A 1 98 ? 8.382 9.820 1.494 1.00 95.12 98 GLU A N 1
ATOM 778 C CA . GLU A 1 98 ? 9.781 9.375 1.482 1.00 95.12 98 GLU A CA 1
ATOM 779 C C . GLU A 1 98 ? 9.944 8.080 0.673 1.00 95.12 98 GLU A C 1
ATOM 781 O O . GLU A 1 98 ? 10.816 8.006 -0.194 1.00 95.12 98 GLU A O 1
ATOM 786 N N . GLN A 1 99 ? 9.050 7.101 0.850 1.00 95.94 99 GLN A N 1
ATOM 787 C CA . GLN A 1 99 ? 9.102 5.855 0.072 1.00 95.94 99 GLN A CA 1
ATOM 788 C C . GLN A 1 99 ? 8.956 6.100 -1.432 1.00 95.94 99 GLN A C 1
ATOM 790 O O . GLN A 1 99 ? 9.689 5.531 -2.241 1.00 95.94 99 GLN A O 1
ATOM 795 N N . TYR A 1 100 ? 8.065 7.008 -1.826 1.00 97.25 100 TYR A N 1
ATOM 796 C CA . TYR A 1 100 ? 7.874 7.374 -3.225 1.00 97.25 100 TYR A CA 1
ATOM 797 C C . TYR A 1 100 ? 9.091 8.049 -3.836 1.00 97.25 100 TYR A C 1
ATOM 799 O O . TYR A 1 100 ? 9.400 7.781 -4.989 1.00 97.25 100 TYR A O 1
ATOM 807 N N . LYS A 1 101 ? 9.816 8.874 -3.080 1.00 96.56 101 LYS A N 1
ATOM 808 C CA . LYS A 1 101 ? 11.063 9.482 -3.554 1.00 96.56 101 LYS A CA 1
ATOM 809 C C . LYS A 1 101 ? 12.115 8.414 -3.872 1.00 96.56 101 LYS A C 1
ATOM 811 O O . LYS A 1 101 ? 12.760 8.485 -4.917 1.00 96.56 101 LYS A O 1
ATOM 816 N N . TYR A 1 102 ? 12.266 7.408 -3.011 1.00 95.38 102 TYR A N 1
ATOM 817 C CA . TYR A 1 102 ? 13.170 6.286 -3.274 1.00 95.38 102 TYR A CA 1
ATOM 818 C C . TYR A 1 102 ? 12.701 5.420 -4.447 1.00 95.38 102 TYR A C 1
ATOM 820 O O . TYR A 1 102 ? 13.529 4.987 -5.250 1.00 95.38 102 TYR A O 1
ATOM 828 N N . LEU A 1 103 ? 11.396 5.162 -4.555 1.00 96.81 103 LEU A N 1
ATOM 829 C CA . LEU A 1 103 ? 10.814 4.409 -5.666 1.00 96.81 103 LEU A CA 1
ATOM 830 C C . LEU A 1 103 ? 10.963 5.148 -7.000 1.00 96.81 103 LEU A C 1
ATOM 832 O O . LEU A 1 103 ? 11.287 4.522 -8.001 1.00 96.81 103 LEU A O 1
ATOM 836 N N . ASP A 1 104 ? 10.781 6.468 -7.025 1.00 95.44 104 ASP A N 1
ATOM 837 C CA . ASP A 1 104 ? 10.919 7.280 -8.236 1.00 95.44 104 ASP A CA 1
ATOM 838 C C . ASP A 1 104 ? 12.364 7.212 -8.778 1.00 95.44 104 ASP A C 1
ATOM 840 O O . ASP A 1 104 ? 12.564 7.068 -9.983 1.00 95.44 104 ASP A O 1
ATOM 844 N N . GLY A 1 105 ? 13.374 7.213 -7.897 1.00 94.06 105 GLY A N 1
ATOM 845 C CA . GLY A 1 105 ? 14.772 6.996 -8.292 1.00 94.06 105 GLY A CA 1
ATOM 846 C C . GLY A 1 105 ? 15.064 5.569 -8.774 1.00 94.06 105 GLY A C 1
ATOM 847 O O . GLY A 1 105 ? 15.863 5.373 -9.687 1.00 94.06 105 GLY A O 1
ATOM 848 N N . PHE A 1 106 ? 14.406 4.569 -8.188 1.00 95.12 106 PHE A N 1
ATOM 849 C CA . PHE A 1 106 ? 14.522 3.176 -8.617 1.00 95.12 106 PHE A CA 1
ATOM 850 C C . PHE A 1 106 ? 13.851 2.931 -9.978 1.00 95.12 106 PHE A C 1
ATOM 852 O O . PHE A 1 106 ? 14.434 2.280 -10.838 1.00 95.12 106 PHE A O 1
ATOM 859 N N . ALA A 1 107 ? 12.676 3.509 -10.221 1.00 94.88 107 ALA A N 1
ATOM 860 C CA . ALA A 1 107 ? 11.957 3.371 -11.485 1.00 94.88 107 ALA A CA 1
ATOM 861 C C . ALA A 1 107 ? 12.773 3.843 -12.697 1.00 94.88 107 ALA A C 1
ATOM 863 O O . ALA A 1 107 ? 12.639 3.279 -13.775 1.00 94.88 107 ALA A O 1
ATOM 864 N N . GLY A 1 108 ? 13.660 4.829 -12.519 1.00 92.69 108 GLY A N 1
ATOM 865 C CA . GLY A 1 108 ? 14.578 5.270 -13.574 1.00 92.69 108 GLY A CA 1
ATOM 866 C C . GLY A 1 108 ? 15.664 4.254 -13.948 1.00 92.69 108 GLY A C 1
ATOM 867 O O . GLY A 1 108 ? 16.334 4.445 -14.953 1.00 92.69 108 GLY A O 1
ATOM 868 N N . GLN A 1 109 ? 15.851 3.201 -13.150 1.00 94.00 109 GLN A N 1
ATOM 869 C CA . GLN A 1 109 ? 16.873 2.162 -13.335 1.00 94.00 109 GLN A CA 1
ATOM 870 C C . GLN A 1 109 ? 16.261 0.798 -13.678 1.00 94.00 109 GLN A C 1
ATOM 872 O O . GLN A 1 109 ? 16.986 -0.121 -14.037 1.00 94.00 109 GLN A O 1
ATOM 877 N N . VAL A 1 110 ? 14.939 0.642 -13.534 1.00 94.38 110 VAL A N 1
ATOM 878 C CA . VAL A 1 110 ? 14.271 -0.669 -13.565 1.00 94.38 110 VAL A CA 1
ATOM 879 C C . VAL A 1 110 ? 14.416 -1.380 -14.915 1.00 94.38 110 VAL A C 1
ATOM 881 O O . VAL A 1 110 ? 14.533 -2.598 -14.932 1.00 94.38 110 VAL A O 1
ATOM 884 N N . ALA A 1 111 ? 14.482 -0.627 -16.017 1.00 90.69 111 ALA A N 1
ATOM 885 C CA . ALA A 1 111 ? 14.638 -1.167 -17.369 1.00 90.69 111 ALA A CA 1
ATOM 886 C C . ALA A 1 111 ? 15.994 -1.863 -17.594 1.00 90.69 111 ALA A C 1
ATOM 888 O O . ALA A 1 111 ? 16.096 -2.752 -18.430 1.00 90.69 111 ALA A O 1
ATOM 889 N N . ASP A 1 112 ? 17.025 -1.488 -16.829 1.00 92.25 112 ASP A N 1
ATOM 890 C CA . ASP A 1 112 ? 18.384 -2.030 -16.962 1.00 92.25 112 ASP A CA 1
ATOM 891 C C . ASP A 1 112 ? 18.693 -3.110 -15.905 1.00 92.25 112 ASP A C 1
ATOM 893 O O . ASP A 1 112 ? 19.839 -3.544 -15.751 1.00 92.25 112 ASP A O 1
ATOM 897 N N . MET A 1 113 ? 17.696 -3.524 -15.117 1.00 95.12 113 MET A N 1
ATOM 898 C CA . MET A 1 113 ? 17.869 -4.440 -13.990 1.00 95.12 113 MET A CA 1
ATOM 899 C C . MET A 1 113 ? 17.332 -5.837 -14.295 1.00 95.12 113 MET A C 1
ATOM 901 O O . MET A 1 113 ? 16.346 -6.011 -15.001 1.00 95.12 113 MET A O 1
ATOM 905 N N . SER A 1 114 ? 17.950 -6.858 -13.694 1.00 96.75 114 SER A N 1
ATOM 906 C CA . SER A 1 114 ? 17.386 -8.207 -13.728 1.00 96.75 114 SER A CA 1
ATOM 907 C C . SER A 1 114 ? 16.121 -8.290 -12.875 1.00 96.75 114 SER A C 1
ATOM 909 O O . SER A 1 114 ? 16.030 -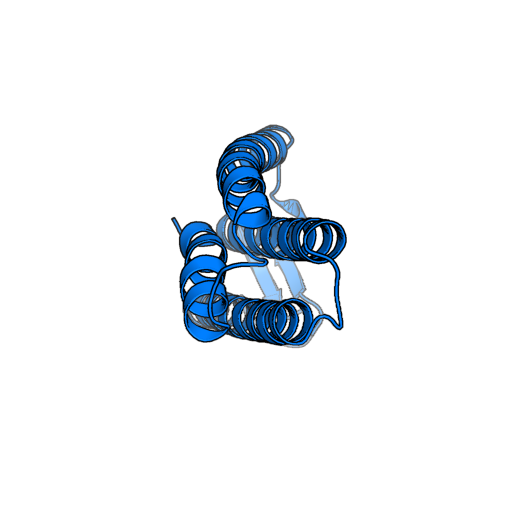7.662 -11.817 1.00 96.75 114 SER A O 1
ATOM 911 N N . GLU A 1 115 ? 15.180 -9.145 -13.272 1.00 97.12 115 GLU A N 1
ATOM 912 C CA . GLU A 1 115 ? 13.942 -9.396 -12.527 1.00 97.12 115 GLU A CA 1
ATOM 913 C C . GLU A 1 115 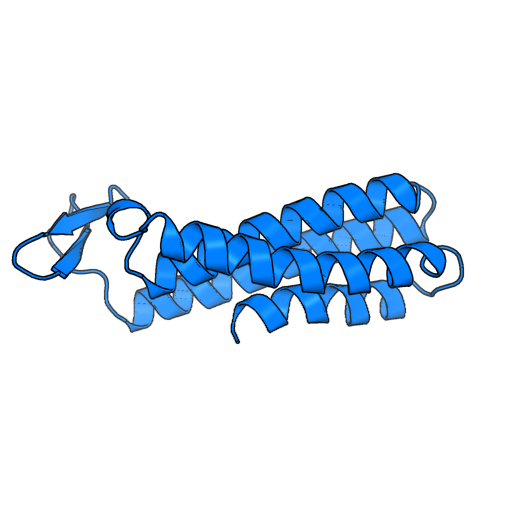? 14.195 -9.681 -11.035 1.00 97.12 115 GLU A C 1
ATOM 915 O O . GLU A 1 115 ? 13.552 -9.106 -10.156 1.00 97.12 115 GLU A O 1
ATOM 920 N N . GLY A 1 116 ? 15.192 -10.517 -10.722 1.00 97.25 116 GLY A N 1
ATOM 921 C CA . GLY A 1 116 ? 15.557 -10.837 -9.340 1.00 97.25 116 GLY A CA 1
ATOM 922 C C . GLY A 1 116 ? 16.010 -9.614 -8.533 1.00 97.25 116 GLY A C 1
ATOM 923 O O . GLY A 1 116 ? 15.666 -9.488 -7.354 1.00 97.25 116 GLY A O 1
ATOM 924 N N . ALA A 1 117 ? 16.733 -8.681 -9.160 1.00 96.75 117 ALA A N 1
ATOM 925 C CA . ALA A 1 117 ? 17.118 -7.426 -8.524 1.00 96.75 117 ALA A CA 1
ATOM 926 C C . ALA A 1 117 ? 15.900 -6.513 -8.306 1.00 96.75 117 ALA A C 1
ATOM 928 O O . ALA A 1 117 ? 15.786 -5.885 -7.249 1.00 96.75 117 ALA A O 1
ATOM 929 N N . ILE A 1 118 ? 14.964 -6.494 -9.262 1.00 97.50 118 ILE A N 1
ATOM 930 C CA . ILE A 1 118 ? 13.727 -5.716 -9.163 1.00 97.50 118 ILE A CA 1
ATOM 931 C C . ILE A 1 118 ? 12.854 -6.234 -8.017 1.00 97.50 118 ILE A C 1
ATOM 933 O O . ILE A 1 118 ? 12.422 -5.444 -7.175 1.00 97.50 118 ILE A O 1
ATOM 937 N N . ARG A 1 119 ? 12.659 -7.556 -7.921 1.00 97.62 119 ARG A N 1
ATOM 938 C CA . ARG A 1 119 ? 11.926 -8.213 -6.824 1.00 97.62 119 ARG A CA 1
ATOM 939 C C . ARG A 1 119 ? 12.549 -7.909 -5.466 1.00 97.62 119 ARG A C 1
ATOM 941 O O . ARG A 1 119 ? 11.865 -7.437 -4.561 1.00 97.62 119 ARG A O 1
ATOM 948 N N . SER A 1 120 ? 13.860 -8.128 -5.330 1.00 96.06 120 SER A N 1
ATOM 949 C CA . SER A 1 120 ? 14.583 -7.908 -4.071 1.00 96.06 120 SER A CA 1
ATOM 950 C C . SER A 1 120 ? 14.392 -6.481 -3.548 1.00 96.06 120 SER A C 1
ATOM 952 O O . SER A 1 120 ? 14.009 -6.282 -2.394 1.00 96.06 120 SER A O 1
ATOM 954 N N . ARG A 1 121 ? 14.563 -5.482 -4.424 1.00 95.25 121 ARG A N 1
ATOM 955 C CA . ARG A 1 121 ? 14.393 -4.070 -4.066 1.00 95.25 121 ARG A CA 1
ATOM 956 C C . ARG A 1 121 ? 12.928 -3.699 -3.820 1.00 95.25 121 ARG A C 1
ATOM 958 O O . ARG A 1 121 ? 12.655 -2.945 -2.893 1.00 95.25 121 ARG A O 1
ATOM 965 N N . SER A 1 122 ? 11.985 -4.260 -4.579 1.00 95.62 122 SER A N 1
ATOM 966 C CA . SER A 1 122 ? 10.540 -4.042 -4.387 1.00 95.62 122 SER A CA 1
ATOM 967 C C . SER A 1 122 ? 10.070 -4.473 -2.994 1.00 95.62 122 SER A C 1
ATOM 969 O O . SER A 1 122 ? 9.365 -3.725 -2.317 1.00 95.62 122 SER A O 1
ATOM 971 N N . ARG A 1 123 ? 10.546 -5.626 -2.508 1.00 94.19 123 ARG A N 1
ATOM 972 C CA . ARG A 1 123 ? 10.210 -6.145 -1.171 1.00 94.19 123 ARG A CA 1
ATOM 973 C C . ARG A 1 123 ? 10.711 -5.260 -0.028 1.00 94.19 123 ARG A C 1
ATOM 975 O O . ARG A 1 123 ? 10.116 -5.275 1.046 1.00 94.19 123 ARG A O 1
ATOM 982 N N . MET A 1 124 ? 11.760 -4.459 -0.236 1.00 94.06 124 MET A N 1
ATOM 983 C CA . MET A 1 124 ? 12.248 -3.527 0.792 1.00 94.06 124 MET A CA 1
ATOM 984 C C . MET A 1 124 ? 11.188 -2.480 1.161 1.00 94.06 124 MET A C 1
ATOM 986 O O . MET A 1 124 ? 10.991 -2.227 2.345 1.00 94.06 124 MET A O 1
ATOM 990 N N . TYR A 1 125 ? 10.458 -1.942 0.176 1.00 93.69 125 TYR A N 1
ATOM 991 C CA . TYR A 1 125 ? 9.381 -0.970 0.416 1.00 93.69 125 TYR A CA 1
ATOM 992 C C . TYR A 1 125 ? 8.186 -1.572 1.161 1.00 93.69 125 TYR A C 1
ATOM 994 O O . TYR A 1 125 ? 7.482 -0.875 1.888 1.00 93.69 125 TYR A O 1
ATOM 1002 N N . ILE A 1 126 ? 7.929 -2.865 0.955 1.00 93.56 126 ILE A N 1
ATOM 1003 C CA . ILE A 1 126 ? 6.828 -3.574 1.616 1.00 93.56 126 ILE A CA 1
ATOM 1004 C C . ILE A 1 126 ? 7.198 -3.867 3.068 1.00 93.56 126 ILE A C 1
ATOM 1006 O O . ILE A 1 126 ? 6.416 -3.618 3.980 1.00 93.56 126 ILE A O 1
ATOM 1010 N N . ARG A 1 127 ? 8.430 -4.322 3.308 1.00 90.94 127 ARG A N 1
ATOM 1011 C CA . ARG A 1 127 ? 8.920 -4.613 4.661 1.00 90.94 127 ARG A CA 1
ATOM 1012 C C . ARG A 1 127 ? 9.059 -3.364 5.523 1.00 90.94 127 ARG A C 1
ATOM 1014 O O . ARG A 1 127 ? 8.760 -3.442 6.710 1.00 90.94 127 ARG A O 1
ATOM 1021 N N . SER A 1 128 ? 9.421 -2.223 4.935 1.00 91.00 128 SER A N 1
ATOM 1022 C CA . SER A 1 128 ? 9.490 -0.948 5.659 1.00 91.00 128 SER A CA 1
ATOM 1023 C C . SER A 1 128 ? 8.127 -0.443 6.140 1.00 91.00 128 SER A C 1
ATOM 1025 O O . SER A 1 128 ? 8.079 0.484 6.938 1.00 91.00 128 SER A O 1
ATOM 1027 N N . ALA A 1 129 ? 7.010 -1.027 5.689 1.00 85.88 129 ALA A N 1
ATOM 1028 C CA . ALA A 1 129 ? 5.683 -0.705 6.214 1.00 85.88 129 ALA A CA 1
ATOM 1029 C C . ALA A 1 129 ? 5.448 -1.237 7.643 1.00 85.88 129 ALA A C 1
ATOM 1031 O O . ALA A 1 129 ? 4.471 -0.844 8.278 1.00 85.88 129 ALA A O 1
ATOM 1032 N N . ARG A 1 130 ? 6.309 -2.143 8.139 1.00 79.44 130 ARG A N 1
ATOM 1033 C CA . ARG A 1 130 ? 6.248 -2.691 9.508 1.00 79.44 130 ARG A CA 1
ATOM 1034 C C . ARG A 1 130 ? 7.048 -1.884 10.537 1.00 79.44 130 ARG A C 1
ATOM 1036 O O . ARG A 1 130 ? 6.916 -2.172 11.725 1.00 79.44 130 ARG A O 1
ATOM 1043 N N . GLU A 1 131 ? 7.909 -0.976 10.085 1.00 71.75 131 GLU A N 1
ATOM 1044 C CA . GLU A 1 131 ? 8.804 -0.166 10.928 1.00 71.75 131 GLU A CA 1
ATOM 1045 C C . GLU A 1 131 ? 8.118 1.119 11.403 1.00 71.75 131 GLU A C 1
ATOM 1047 O O . GLU A 1 131 ? 8.274 1.443 12.603 1.00 71.75 131 GLU A O 1
#

Mean predicted aligned error: 5.17 Å

pLDDT: mean 91.01, std 8.29, range [58.59, 98.31]